Protein AF-A0A818KNE1-F1 (afdb_monomer_lite)

Structure (mmCIF, N/CA/C/O backbone):
data_AF-A0A818KNE1-F1
#
_entry.id   AF-A0A818KNE1-F1
#
loop_
_atom_site.group_PDB
_atom_site.id
_atom_site.type_symbol
_atom_site.label_atom_id
_atom_site.label_alt_id
_atom_site.label_comp_id
_atom_site.label_asym_id
_atom_site.label_entity_id
_atom_site.label_seq_id
_atom_site.pdbx_PDB_ins_code
_atom_site.Cartn_x
_atom_site.Cartn_y
_atom_site.Cartn_z
_atom_site.occupancy
_atom_site.B_iso_or_equiv
_atom_site.auth_seq_id
_atom_site.auth_comp_id
_atom_site.auth_asym_id
_atom_site.auth_atom_id
_atom_site.pdbx_PDB_model_num
ATOM 1 N N . MET A 1 1 ? -8.456 -6.306 -2.035 1.00 90.69 1 MET A N 1
ATOM 2 C CA . MET A 1 1 ? -8.014 -6.018 -0.646 1.00 90.69 1 MET A CA 1
ATOM 3 C C . MET A 1 1 ? -8.915 -6.632 0.431 1.00 90.69 1 MET A C 1
ATOM 5 O O . MET A 1 1 ? -8.366 -7.174 1.379 1.00 90.69 1 MET A O 1
ATOM 9 N N . GLY A 1 2 ? -10.253 -6.628 0.303 1.00 93.94 2 GLY A N 1
ATOM 10 C CA . GLY A 1 2 ? -11.156 -7.219 1.314 1.00 93.94 2 GLY A CA 1
ATOM 11 C C . GLY A 1 2 ? -10.870 -8.689 1.663 1.00 93.94 2 GLY A C 1
ATOM 12 O O . GLY A 1 2 ? -10.738 -9.019 2.835 1.00 93.94 2 GLY A O 1
ATOM 13 N N . LEU A 1 3 ? -10.662 -9.552 0.660 1.00 95.06 3 LEU A N 1
ATOM 14 C CA . LEU A 1 3 ? -10.303 -10.961 0.891 1.00 95.06 3 LEU A CA 1
ATOM 15 C C . LEU A 1 3 ? -8.987 -11.118 1.671 1.00 95.06 3 LEU A C 1
ATOM 17 O O . LEU A 1 3 ? -8.908 -11.919 2.592 1.00 95.06 3 LEU A O 1
ATOM 21 N N . GLY A 1 4 ? -7.972 -10.308 1.355 1.00 93.69 4 GLY A N 1
ATO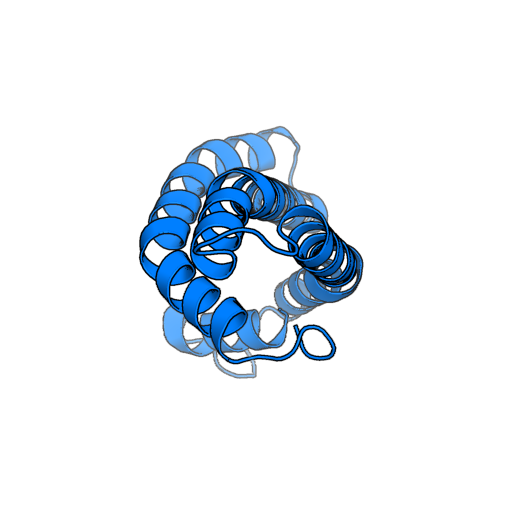M 22 C CA . GLY A 1 4 ? -6.718 -10.296 2.113 1.00 93.69 4 GLY A CA 1
ATOM 23 C C . GLY A 1 4 ? -6.932 -9.913 3.579 1.00 93.69 4 GLY A C 1
ATOM 24 O O . GLY A 1 4 ? -6.302 -10.485 4.463 1.00 93.69 4 GLY A O 1
ATOM 25 N N . ASN A 1 5 ? -7.875 -9.005 3.857 1.00 95.81 5 ASN A N 1
ATOM 26 C CA . ASN A 1 5 ? -8.237 -8.666 5.229 1.00 95.81 5 ASN A CA 1
ATOM 27 C C . ASN A 1 5 ? -8.964 -9.816 5.950 1.00 95.81 5 ASN A C 1
ATOM 29 O O . ASN A 1 5 ? -8.684 -10.038 7.123 1.00 95.81 5 ASN A O 1
ATOM 33 N N . VAL A 1 6 ? -9.818 -10.583 5.261 1.00 96.19 6 VAL A N 1
ATOM 34 C CA . VAL A 1 6 ? -10.419 -11.813 5.815 1.00 96.19 6 VAL A CA 1
ATOM 35 C C . VAL A 1 6 ? -9.334 -12.827 6.180 1.00 96.19 6 VAL A C 1
ATOM 37 O O . VAL A 1 6 ? -9.304 -13.304 7.310 1.00 96.19 6 VAL A O 1
ATOM 40 N N . ILE A 1 7 ? -8.400 -13.097 5.263 1.00 95.44 7 ILE A N 1
ATOM 41 C CA . ILE A 1 7 ? -7.292 -14.037 5.495 1.00 95.44 7 ILE A CA 1
ATOM 42 C C . ILE A 1 7 ? -6.439 -13.587 6.688 1.00 95.44 7 ILE A C 1
ATOM 44 O O . ILE A 1 7 ? -6.140 -14.392 7.565 1.00 95.44 7 ILE A O 1
ATOM 48 N N . SER A 1 8 ? -6.093 -12.300 6.758 1.00 94.88 8 SER A N 1
ATOM 49 C CA . SER A 1 8 ? -5.342 -11.735 7.884 1.00 94.88 8 SER A CA 1
ATOM 50 C C . SER A 1 8 ? -6.084 -11.918 9.211 1.00 94.88 8 SER A C 1
ATOM 52 O O . SER A 1 8 ? -5.494 -12.387 10.180 1.00 94.88 8 SER A O 1
ATOM 54 N N . GLN A 1 9 ? -7.388 -11.639 9.250 1.00 96.38 9 GLN A N 1
ATOM 55 C CA . GLN A 1 9 ? -8.209 -11.830 10.445 1.00 96.38 9 GLN A CA 1
ATOM 56 C C . GLN A 1 9 ? -8.300 -13.301 10.879 1.00 96.38 9 GLN A C 1
ATOM 58 O O . GLN A 1 9 ? -8.249 -13.601 12.070 1.00 96.38 9 GLN A O 1
ATOM 63 N N . THR A 1 10 ? -8.410 -14.232 9.935 1.00 95.25 10 THR A N 1
ATOM 64 C CA . THR A 1 10 ? -8.494 -15.660 10.256 1.00 95.25 10 THR A CA 1
ATOM 65 C C . THR A 1 10 ? -7.151 -16.231 10.703 1.00 95.25 10 THR A C 1
ATOM 67 O O . THR A 1 10 ? -7.108 -16.933 11.706 1.00 95.25 10 THR A O 1
ATOM 70 N N . ILE A 1 11 ? -6.059 -15.918 10.001 1.00 95.62 11 ILE A N 1
ATOM 71 C CA . ILE A 1 11 ? -4.744 -16.525 10.258 1.00 95.62 11 ILE A CA 1
ATOM 72 C C . ILE A 1 11 ? -3.998 -15.814 11.391 1.00 95.62 11 ILE A C 1
ATOM 74 O O . ILE A 1 11 ? -3.366 -16.471 12.211 1.00 95.62 11 ILE A O 1
ATOM 78 N N . MET A 1 12 ? -4.047 -14.480 11.447 1.00 93.44 12 MET A N 1
ATOM 79 C CA . MET A 1 12 ? -3.265 -13.705 12.420 1.00 93.44 12 MET A CA 1
ATOM 80 C C . MET A 1 12 ? -4.050 -13.397 13.694 1.00 93.44 12 MET A C 1
ATOM 82 O O . MET A 1 12 ? -3.475 -13.394 14.777 1.00 93.44 12 MET A O 1
ATOM 86 N N . GLU A 1 13 ? -5.356 -13.134 13.578 1.00 93.75 13 GLU A N 1
ATOM 87 C CA . GLU A 1 13 ? -6.214 -12.812 14.731 1.00 93.75 13 GLU A CA 1
ATOM 88 C C . GLU A 1 13 ? -7.026 -14.026 15.230 1.00 93.75 13 GLU A C 1
ATOM 90 O O . GLU A 1 13 ? -7.823 -13.882 16.155 1.00 93.75 13 GLU A O 1
ATOM 95 N N . ASN A 1 14 ? -6.846 -15.215 14.634 1.00 93.50 14 ASN A N 1
ATOM 96 C CA . ASN A 1 14 ? -7.583 -16.448 14.957 1.00 93.50 14 ASN A CA 1
ATOM 97 C C . ASN A 1 14 ? -9.117 -16.274 14.954 1.00 93.50 14 ASN A C 1
ATOM 99 O O . ASN A 1 14 ? -9.838 -16.896 15.740 1.00 93.50 14 ASN A O 1
ATOM 103 N N . ARG A 1 15 ? -9.647 -15.408 14.075 1.00 92.31 15 ARG A N 1
ATOM 104 C CA . ARG A 1 15 ? -11.095 -15.183 13.957 1.00 92.31 15 ARG A CA 1
ATOM 105 C C . ARG A 1 15 ? -11.772 -16.289 13.153 1.00 92.31 15 ARG A C 1
ATOM 107 O O . ARG A 1 15 ? -11.299 -16.702 12.096 1.00 92.31 15 ARG A O 1
ATOM 114 N N . THR A 1 16 ? -12.945 -16.707 13.621 1.00 91.88 16 THR A N 1
ATOM 115 C CA . THR A 1 16 ? -13.848 -17.604 12.887 1.00 91.88 16 THR A CA 1
ATOM 116 C C . THR A 1 16 ? -14.784 -16.789 11.997 1.00 91.88 16 THR A C 1
ATOM 118 O O . THR A 1 16 ? -14.927 -15.583 12.191 1.00 91.88 16 THR A O 1
ATOM 121 N N . LEU A 1 17 ? -15.508 -17.434 11.075 1.00 87.06 17 LEU A N 1
ATOM 122 C CA . LEU A 1 17 ? -16.492 -16.754 10.216 1.00 87.06 17 LEU A CA 1
ATOM 123 C C . LEU A 1 17 ? -17.539 -15.937 10.997 1.00 87.06 17 LEU A C 1
ATOM 125 O O . LEU A 1 17 ? -18.049 -14.943 10.487 1.00 87.06 17 LEU A O 1
ATOM 129 N N . LYS A 1 18 ? -17.833 -16.331 12.243 1.00 90.19 18 LYS A N 1
ATOM 130 C CA . LYS A 1 18 ? -18.774 -15.627 13.126 1.00 90.19 18 LYS A CA 1
ATOM 131 C C . LYS A 1 18 ? -18.167 -14.396 13.803 1.00 90.19 18 LYS A C 1
ATOM 133 O O . LYS A 1 18 ? -18.915 -13.534 14.246 1.00 90.19 18 LYS A O 1
ATOM 138 N N . THR A 1 19 ? -16.840 -14.317 13.912 1.00 94.00 19 THR A N 1
ATOM 139 C CA . THR A 1 19 ? -16.135 -13.248 14.640 1.00 94.00 19 THR A CA 1
ATOM 140 C C . THR A 1 19 ? -15.361 -12.294 13.732 1.00 94.00 19 THR A C 1
ATOM 142 O O . THR A 1 19 ? -14.693 -11.389 14.237 1.00 94.00 19 THR A O 1
ATOM 145 N N . ILE A 1 20 ? -15.458 -12.460 12.409 1.00 95.69 20 ILE A N 1
ATOM 146 C CA . ILE A 1 20 ? -14.893 -11.531 11.424 1.00 95.69 20 ILE A CA 1
ATOM 147 C C . ILE A 1 20 ? -15.494 -10.130 11.600 1.00 95.69 20 ILE A C 1
ATOM 149 O O . ILE A 1 20 ? -16.710 -9.944 11.658 1.00 95.69 20 ILE A O 1
ATOM 153 N N . ASP A 1 21 ? -14.617 -9.129 11.622 1.00 95.62 21 ASP A N 1
ATOM 154 C CA . ASP A 1 21 ? -14.958 -7.711 11.547 1.00 95.62 21 ASP A CA 1
ATOM 155 C C . ASP A 1 21 ? -15.297 -7.352 10.091 1.00 95.62 21 ASP A C 1
ATOM 157 O O . ASP A 1 21 ? -14.453 -6.891 9.314 1.00 95.62 21 ASP A O 1
ATOM 161 N N . TRP A 1 22 ? -16.546 -7.616 9.701 1.00 95.88 22 TRP A N 1
ATOM 162 C CA . TRP A 1 22 ? -17.064 -7.301 8.368 1.00 95.88 22 TRP A CA 1
ATOM 163 C C . TRP A 1 22 ? -16.999 -5.805 8.024 1.00 95.88 22 TRP A C 1
ATOM 165 O O . TRP A 1 22 ? -16.597 -5.492 6.902 1.00 95.88 22 TRP A O 1
ATOM 175 N N . PRO A 1 23 ? -17.296 -4.861 8.941 1.00 96.56 23 PRO A N 1
ATOM 176 C CA . PRO A 1 23 ? -17.079 -3.438 8.684 1.00 96.56 23 PRO A CA 1
ATOM 177 C C . PRO A 1 23 ? -15.627 -3.090 8.330 1.00 96.56 23 PRO A C 1
ATOM 179 O O . PRO A 1 23 ? -15.371 -2.182 7.537 1.00 96.56 23 PRO A O 1
ATOM 182 N N . ARG A 1 24 ? -14.630 -3.767 8.909 1.00 95.69 24 ARG A N 1
ATOM 183 C CA . ARG A 1 24 ? -13.232 -3.594 8.485 1.00 95.69 24 ARG A CA 1
ATOM 184 C C . ARG A 1 24 ? -13.010 -4.150 7.083 1.00 95.69 24 ARG A C 1
ATOM 186 O O . ARG A 1 24 ? -12.429 -3.452 6.253 1.00 95.69 24 ARG A O 1
ATOM 193 N N . VAL A 1 25 ? -13.521 -5.346 6.794 1.00 97.25 25 VAL A N 1
ATOM 194 C CA . VAL A 1 25 ? -13.417 -5.962 5.461 1.00 97.25 25 VAL A CA 1
ATOM 195 C C . VAL A 1 25 ? -13.998 -5.046 4.383 1.00 97.25 25 VAL A C 1
ATOM 197 O O . VAL A 1 25 ? -13.351 -4.843 3.353 1.00 97.25 25 VAL A O 1
ATOM 200 N N . THR A 1 26 ? -15.167 -4.442 4.620 1.00 97.50 26 THR A N 1
ATOM 201 C CA . THR A 1 26 ? -15.803 -3.528 3.659 1.00 97.50 26 THR A CA 1
ATOM 202 C C . THR A 1 26 ? -14.985 -2.260 3.447 1.00 97.50 26 THR A C 1
ATOM 204 O O . THR A 1 26 ? -14.797 -1.862 2.301 1.00 97.50 26 THR A O 1
ATOM 207 N N . ARG A 1 27 ? -14.403 -1.665 4.499 1.00 97.62 27 ARG A N 1
ATOM 208 C CA . ARG A 1 27 ? -13.500 -0.505 4.359 1.00 97.62 27 ARG A CA 1
ATOM 209 C C . ARG A 1 27 ? -12.265 -0.845 3.526 1.00 97.62 27 ARG A C 1
ATOM 211 O O . ARG A 1 27 ? -11.929 -0.080 2.623 1.00 97.62 27 ARG A O 1
ATOM 218 N N . PHE A 1 28 ? -11.621 -1.988 3.781 1.00 97.94 28 PHE A N 1
ATOM 219 C CA . PHE A 1 28 ? -10.488 -2.464 2.975 1.00 97.94 28 PHE A CA 1
ATOM 220 C C . PHE A 1 28 ? -10.894 -2.748 1.526 1.00 97.94 28 PHE A C 1
ATOM 222 O O . PHE A 1 28 ? -10.147 -2.429 0.603 1.00 97.94 28 PHE A O 1
ATOM 229 N N . ALA A 1 29 ? -12.062 -3.355 1.306 1.00 97.88 29 ALA A N 1
ATOM 230 C CA . ALA A 1 29 ? -12.587 -3.604 -0.032 1.00 97.88 29 ALA A CA 1
ATOM 231 C C . ALA A 1 29 ? -12.850 -2.293 -0.786 1.00 97.88 29 ALA A C 1
ATOM 233 O O . ALA A 1 29 ? -12.396 -2.158 -1.920 1.00 97.88 29 ALA A O 1
ATOM 234 N N . ALA A 1 30 ? -13.494 -1.321 -0.135 1.00 97.94 30 ALA A N 1
ATOM 235 C CA . ALA A 1 30 ? -13.784 -0.008 -0.696 1.00 97.94 30 ALA A CA 1
ATOM 236 C C . ALA A 1 30 ? -12.504 0.757 -1.052 1.00 97.94 30 ALA A C 1
ATOM 238 O O . ALA A 1 30 ? -12.385 1.230 -2.177 1.00 97.94 30 ALA A O 1
ATOM 239 N N . PHE A 1 31 ? -11.508 0.798 -0.160 1.00 98.00 31 PHE A N 1
ATOM 240 C CA . PHE A 1 31 ? -10.206 1.397 -0.477 1.00 98.00 31 PHE A CA 1
ATOM 241 C C . PHE A 1 31 ? -9.545 0.702 -1.671 1.00 98.00 31 PHE A C 1
ATOM 243 O O . PHE A 1 31 ? -9.063 1.355 -2.595 1.00 98.00 31 PHE A O 1
ATOM 250 N N . GLY A 1 32 ? -9.580 -0.633 -1.676 1.00 97.00 32 GLY A N 1
ATOM 251 C CA . GLY A 1 32 ? -9.025 -1.440 -2.754 1.00 97.00 32 GLY A CA 1
ATOM 252 C C . GLY A 1 32 ? -9.637 -1.135 -4.118 1.00 97.00 32 GLY A C 1
ATOM 253 O O . GLY A 1 32 ? -8.926 -1.015 -5.111 1.00 97.00 32 GLY A O 1
ATOM 254 N N . TYR A 1 33 ? -10.961 -1.022 -4.159 1.00 97.12 33 TYR A N 1
ATOM 255 C CA . TYR A 1 33 ? -11.713 -0.849 -5.396 1.00 97.12 33 TYR A CA 1
ATOM 256 C C . TYR A 1 33 ? -11.739 0.604 -5.880 1.00 97.12 33 TYR A C 1
ATOM 258 O O . TYR A 1 33 ? -11.580 0.852 -7.069 1.00 97.12 33 TYR A O 1
ATOM 266 N N . LEU A 1 34 ? -11.924 1.563 -4.972 1.00 97.31 34 LEU A N 1
ATOM 267 C CA . LEU A 1 34 ? -12.139 2.968 -5.326 1.00 97.31 34 LEU A CA 1
ATOM 268 C C . LEU A 1 34 ? -10.844 3.779 -5.388 1.00 97.31 34 LEU A C 1
ATOM 270 O O . LEU A 1 34 ? -10.789 4.766 -6.114 1.00 97.31 34 LEU A O 1
ATOM 274 N N . VAL A 1 35 ? -9.815 3.384 -4.633 1.00 96.44 35 VAL A N 1
ATOM 275 C CA . VAL A 1 35 ? -8.575 4.161 -4.505 1.00 96.44 35 VAL A CA 1
ATOM 276 C C . VAL A 1 35 ? -7.407 3.407 -5.117 1.00 96.44 35 VAL A C 1
ATOM 278 O O . VAL A 1 35 ? -6.876 3.827 -6.146 1.00 96.44 35 VAL A O 1
ATOM 281 N N . SER A 1 36 ? -7.004 2.281 -4.520 1.00 96.19 36 SER A N 1
ATOM 282 C CA . SER A 1 36 ? -5.759 1.627 -4.931 1.00 96.19 36 SER A CA 1
ATOM 283 C C . SER A 1 36 ? -5.857 1.011 -6.324 1.00 96.19 36 SER A C 1
ATOM 285 O O . SER A 1 36 ? -4.898 1.093 -7.076 1.00 96.19 36 SER A O 1
ATOM 287 N N . GLY A 1 37 ? -6.992 0.405 -6.688 1.00 95.94 37 GLY A N 1
ATOM 288 C CA . GLY A 1 37 ? -7.181 -0.244 -7.988 1.00 95.94 37 GLY A CA 1
ATOM 289 C C . GLY A 1 37 ? -7.002 0.719 -9.169 1.00 95.94 37 GLY A C 1
ATOM 290 O O . GLY A 1 37 ? -6.102 0.504 -9.984 1.00 95.94 37 GLY A O 1
ATOM 291 N N . PRO A 1 38 ? -7.794 1.806 -9.255 1.00 96.38 38 PRO A N 1
ATOM 292 C CA . PRO A 1 38 ? -7.628 2.818 -10.291 1.00 96.38 38 PRO A CA 1
ATOM 293 C C . PRO A 1 38 ? -6.228 3.436 -10.271 1.00 96.38 38 PRO A C 1
ATOM 295 O O . PRO A 1 38 ? -5.592 3.521 -11.320 1.00 96.38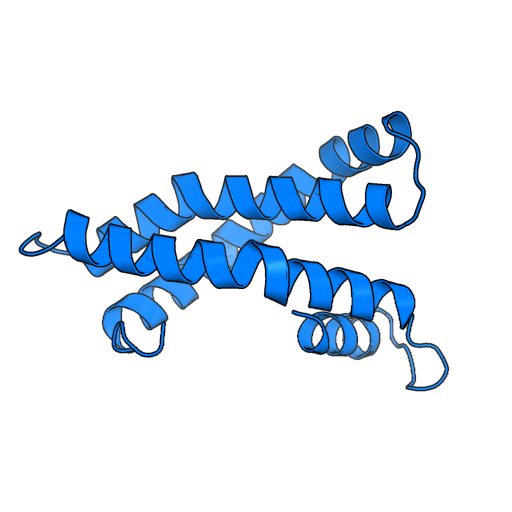 38 PRO A O 1
ATOM 298 N N . PHE A 1 39 ? -5.719 3.800 -9.086 1.00 97.25 39 PHE A N 1
ATOM 299 C CA . PHE A 1 39 ? -4.376 4.362 -8.942 1.00 97.25 39 PHE A CA 1
ATOM 300 C C . PHE A 1 39 ? -3.307 3.442 -9.542 1.00 97.25 39 PHE A C 1
ATOM 302 O O . PHE A 1 39 ? -2.540 3.884 -10.394 1.00 97.25 39 PHE A O 1
ATOM 309 N N . LEU A 1 40 ? -3.284 2.163 -9.152 1.00 95.75 40 LEU A N 1
ATOM 310 C CA . LEU A 1 40 ? -2.286 1.194 -9.612 1.00 95.75 40 LEU A CA 1
ATOM 311 C C . LEU A 1 40 ? -2.370 0.956 -11.120 1.00 95.75 40 LEU A C 1
ATOM 313 O O . LEU A 1 40 ? -1.334 0.914 -11.782 1.00 95.75 40 LEU A O 1
ATOM 317 N N . ARG A 1 41 ? -3.581 0.893 -11.688 1.00 94.69 41 ARG A N 1
ATOM 318 C CA . ARG A 1 41 ? -3.760 0.740 -13.139 1.00 94.69 41 ARG A CA 1
ATOM 319 C C . ARG A 1 41 ? -3.097 1.880 -13.912 1.00 94.69 41 ARG A C 1
ATOM 321 O O . ARG A 1 41 ? -2.327 1.635 -14.842 1.00 94.69 41 ARG A O 1
ATOM 328 N N . TYR A 1 42 ? -3.385 3.126 -13.537 1.00 96.06 42 TYR A N 1
ATOM 329 C CA . TYR A 1 42 ? -2.775 4.284 -14.195 1.00 96.06 42 TYR A CA 1
ATOM 330 C C . TYR A 1 42 ? -1.278 4.387 -13.897 1.00 96.06 42 TYR A C 1
ATOM 332 O O . TYR A 1 42 ? -0.502 4.737 -14.786 1.00 96.06 42 TYR A O 1
ATOM 340 N N . TRP A 1 43 ? -0.866 4.036 -12.679 1.00 97.44 43 TRP A N 1
ATOM 341 C CA . TRP A 1 43 ? 0.529 4.042 -12.256 1.00 97.44 43 TRP A CA 1
ATOM 342 C C . TRP A 1 43 ? 1.384 3.084 -13.086 1.00 97.44 43 TRP A C 1
ATOM 344 O O . TRP A 1 43 ? 2.385 3.500 -13.668 1.00 97.44 43 TRP A O 1
ATOM 354 N N . TYR A 1 44 ? 0.970 1.823 -13.224 1.00 96.12 44 TYR A N 1
ATOM 355 C CA . TYR A 1 44 ? 1.714 0.833 -14.001 1.00 96.12 44 TYR A CA 1
ATOM 356 C C . TYR A 1 44 ? 1.737 1.158 -15.489 1.00 96.12 44 TYR A C 1
ATOM 358 O O . TYR A 1 44 ? 2.788 1.018 -16.114 1.00 96.12 44 TYR A O 1
ATOM 366 N N . TYR A 1 45 ? 0.632 1.659 -16.048 1.00 95.81 45 TYR A N 1
ATOM 367 C CA . TYR A 1 45 ? 0.619 2.149 -17.426 1.00 95.81 45 TYR A CA 1
ATOM 368 C C . TYR A 1 45 ? 1.596 3.321 -17.625 1.00 95.81 45 TYR A C 1
ATOM 370 O O . TYR A 1 45 ? 2.360 3.348 -18.592 1.00 95.81 45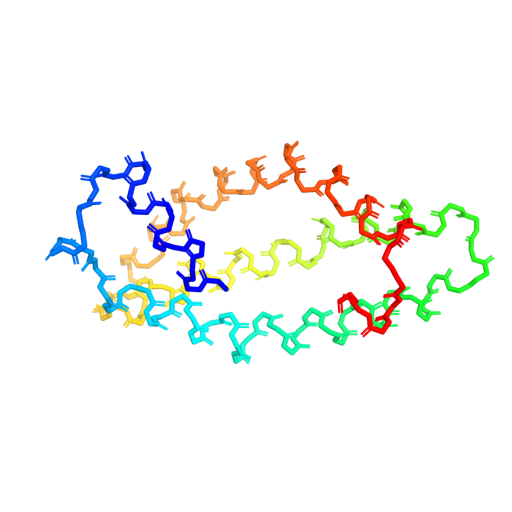 TYR A O 1
ATOM 378 N N . GLY A 1 46 ? 1.617 4.268 -16.682 1.00 96.62 46 GLY A N 1
ATOM 379 C CA . GLY A 1 46 ? 2.542 5.400 -16.685 1.00 96.62 46 GLY A CA 1
ATOM 380 C C . GLY A 1 46 ? 4.004 4.967 -16.595 1.00 96.62 46 GLY A C 1
ATOM 381 O O . GLY A 1 46 ? 4.817 5.403 -17.410 1.00 96.62 46 GLY A O 1
ATOM 382 N N . LEU A 1 47 ? 4.333 4.067 -15.664 1.00 96.38 47 LEU A N 1
ATOM 383 C CA . LEU A 1 47 ? 5.674 3.496 -15.523 1.00 96.38 47 LEU A CA 1
ATOM 384 C C . LEU A 1 47 ? 6.114 2.756 -16.790 1.00 96.38 47 LEU A C 1
ATOM 386 O O . LEU A 1 47 ? 7.255 2.909 -17.231 1.00 96.38 47 LEU A O 1
ATOM 390 N N . ASP A 1 48 ? 5.218 1.970 -17.388 1.00 94.75 48 ASP A N 1
ATOM 391 C CA . ASP A 1 48 ? 5.526 1.200 -18.589 1.00 94.75 48 ASP A CA 1
ATOM 392 C C . ASP A 1 48 ? 5.880 2.114 -19.771 1.00 94.75 48 ASP A C 1
ATOM 394 O O . ASP A 1 48 ? 6.892 1.886 -20.447 1.00 94.75 48 ASP A O 1
ATOM 398 N N . LYS A 1 49 ? 5.102 3.188 -19.955 1.00 95.69 49 LYS A N 1
ATOM 399 C CA . LYS A 1 49 ? 5.342 4.211 -20.977 1.00 95.69 49 LYS A CA 1
ATOM 400 C C . LYS A 1 49 ? 6.609 5.020 -20.695 1.00 95.69 49 LYS A C 1
ATOM 402 O O . 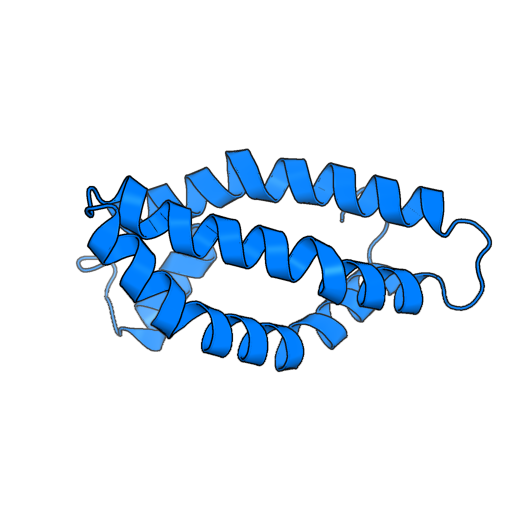LYS A 1 49 ? 7.397 5.242 -21.608 1.00 95.69 49 LYS A O 1
ATOM 407 N N . TYR A 1 50 ? 6.817 5.445 -19.449 1.00 97.00 50 TYR A N 1
ATOM 408 C CA . TYR A 1 50 ? 7.959 6.279 -19.063 1.00 97.00 50 TYR A CA 1
ATOM 409 C C . TYR A 1 50 ? 9.298 5.550 -19.233 1.00 97.00 50 TYR A C 1
ATOM 411 O O . TYR A 1 50 ? 10.273 6.137 -19.695 1.00 97.00 50 TYR A O 1
ATOM 419 N N . PHE A 1 51 ? 9.344 4.256 -18.909 1.00 96.25 51 PHE A N 1
ATOM 420 C CA . PHE A 1 51 ? 10.555 3.441 -19.034 1.00 96.25 51 PHE A CA 1
ATOM 421 C C . PHE A 1 51 ? 10.632 2.639 -20.344 1.00 96.25 51 PHE A C 1
ATOM 423 O O . PHE A 1 51 ? 11.440 1.710 -20.450 1.00 96.25 51 PHE A O 1
ATOM 430 N N . ALA A 1 52 ? 9.818 2.963 -21.353 1.00 94.19 52 ALA A N 1
ATOM 431 C CA . ALA A 1 52 ? 9.880 2.311 -22.659 1.00 94.19 52 ALA A CA 1
ATOM 432 C C . ALA A 1 52 ? 11.278 2.464 -23.293 1.00 94.19 52 ALA A C 1
ATOM 434 O O . ALA A 1 52 ? 11.863 3.542 -23.295 1.00 94.19 52 ALA A O 1
ATOM 435 N N . GLY A 1 53 ? 11.844 1.361 -23.798 1.00 92.12 53 GLY A N 1
ATOM 436 C CA . GLY A 1 53 ? 13.187 1.340 -24.400 1.00 92.12 53 GLY A CA 1
ATOM 437 C C . GLY A 1 53 ? 14.358 1.455 -23.412 1.00 92.12 53 GLY A C 1
ATOM 438 O O . GLY A 1 53 ? 15.516 1.421 -23.826 1.00 92.12 53 GLY A O 1
ATOM 439 N N . VAL A 1 54 ? 14.101 1.558 -22.103 1.00 94.88 54 VAL A N 1
ATOM 440 C CA . VAL A 1 54 ? 15.155 1.703 -21.092 1.00 94.88 54 VAL A CA 1
ATOM 441 C C . VAL A 1 54 ? 15.728 0.337 -20.689 1.00 94.88 54 VAL A C 1
ATOM 443 O O . VAL A 1 54 ? 14.995 -0.602 -20.376 1.00 94.88 54 VAL A O 1
ATOM 446 N N . LYS A 1 55 ? 17.064 0.224 -20.623 1.00 94.12 55 LYS A N 1
ATOM 447 C CA . LYS A 1 55 ? 17.738 -0.968 -20.075 1.00 94.12 55 LYS A CA 1
ATOM 448 C C . LYS A 1 55 ? 17.331 -1.202 -18.616 1.00 94.12 55 LYS A C 1
ATOM 450 O O . LYS A 1 55 ? 17.261 -0.253 -17.834 1.00 94.12 55 LYS A O 1
ATOM 455 N N . LEU A 1 56 ? 17.117 -2.470 -18.252 1.00 94.94 56 LEU A N 1
ATOM 456 C CA . LEU A 1 56 ? 16.645 -2.883 -16.921 1.00 94.94 56 LEU A CA 1
ATOM 457 C C . LEU A 1 56 ? 15.314 -2.215 -16.518 1.00 94.94 56 LEU A C 1
ATOM 459 O O . LEU A 1 56 ? 15.101 -1.911 -15.344 1.00 94.94 56 LEU A O 1
ATOM 463 N N . LYS A 1 57 ? 14.415 -1.986 -17.490 1.00 94.75 57 LYS A N 1
ATOM 464 C CA . LYS A 1 57 ? 13.090 -1.374 -17.284 1.00 94.75 57 LYS A CA 1
ATOM 465 C C . LYS A 1 57 ? 12.353 -1.921 -16.046 1.00 94.75 57 LYS A C 1
ATOM 467 O O . LYS A 1 57 ? 12.019 -1.099 -15.197 1.00 94.75 57 LYS A O 1
ATOM 472 N N . PRO A 1 58 ? 12.168 -3.245 -15.853 1.00 96.06 58 PRO A N 1
ATOM 473 C CA . PRO A 1 58 ? 11.460 -3.772 -14.680 1.00 96.06 58 PRO A CA 1
ATOM 474 C C . PRO A 1 58 ? 12.095 -3.386 -13.338 1.00 96.06 58 PRO A C 1
ATOM 476 O O . PRO A 1 58 ? 11.385 -3.068 -12.388 1.00 96.06 58 PRO A O 1
ATOM 479 N N . VAL A 1 59 ? 13.431 -3.343 -13.268 1.00 97.38 59 VAL A N 1
ATOM 480 C CA . VAL A 1 59 ? 14.162 -2.940 -12.056 1.00 97.38 59 VAL A CA 1
ATOM 481 C C . VAL A 1 59 ? 13.937 -1.464 -11.754 1.00 97.38 59 VAL A C 1
ATOM 483 O O . VAL A 1 59 ? 13.642 -1.110 -10.616 1.00 97.38 59 VAL A O 1
ATOM 486 N N . LYS A 1 60 ? 14.018 -0.599 -12.771 1.00 97.56 60 LYS A N 1
ATOM 487 C CA . LYS A 1 60 ? 13.763 0.839 -12.600 1.00 97.56 60 LYS A CA 1
ATOM 488 C C . LYS A 1 60 ? 12.315 1.114 -12.211 1.00 97.56 60 LYS A C 1
ATOM 490 O O . LYS A 1 60 ? 12.085 1.887 -11.290 1.00 97.56 60 LYS A O 1
ATOM 495 N N . MET A 1 61 ? 11.365 0.431 -12.850 1.00 97.50 61 MET A N 1
ATOM 496 C CA . MET A 1 61 ? 9.951 0.500 -12.483 1.00 97.50 61 MET A CA 1
ATOM 497 C C . MET A 1 61 ? 9.737 0.084 -11.027 1.00 97.50 61 MET A C 1
ATOM 499 O O . MET A 1 61 ? 9.033 0.785 -10.314 1.00 97.50 61 MET A O 1
ATOM 503 N N . MET A 1 62 ? 10.364 -1.007 -10.568 1.00 98.06 62 MET A N 1
ATOM 504 C CA . MET A 1 62 ? 10.272 -1.442 -9.170 1.00 98.06 62 MET A CA 1
ATOM 505 C C . MET A 1 62 ? 10.850 -0.398 -8.216 1.00 98.06 62 MET A C 1
ATOM 507 O O . MET A 1 62 ? 10.190 -0.048 -7.246 1.00 98.06 62 MET A O 1
ATOM 511 N N . ILE A 1 63 ? 12.031 0.155 -8.503 1.00 98.19 63 ILE A N 1
ATOM 512 C CA . ILE A 1 63 ? 12.621 1.197 -7.652 1.00 98.19 63 ILE A CA 1
ATOM 513 C C . ILE A 1 63 ? 11.682 2.405 -7.569 1.00 98.19 63 ILE A C 1
ATOM 515 O O . ILE A 1 63 ? 11.408 2.877 -6.471 1.00 98.19 63 ILE A O 1
ATOM 519 N N . THR A 1 64 ? 11.154 2.882 -8.700 1.00 98.06 64 THR A N 1
ATOM 520 C CA . THR A 1 64 ? 10.206 4.009 -8.734 1.00 98.06 64 THR A CA 1
ATOM 521 C C . THR A 1 64 ? 8.896 3.692 -8.012 1.00 98.06 64 THR A C 1
ATOM 523 O O . THR A 1 64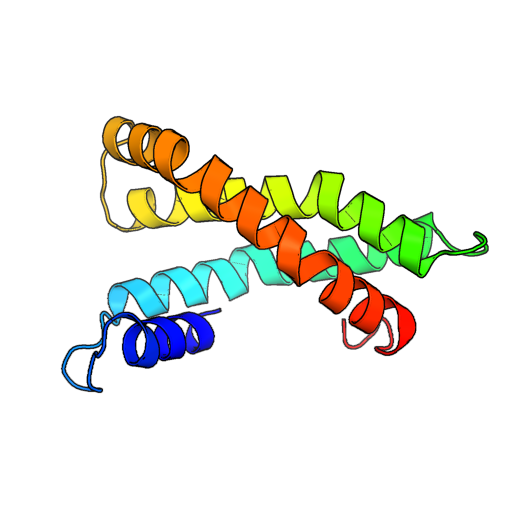 ? 8.343 4.544 -7.320 1.00 98.06 64 THR A O 1
ATOM 526 N N . ASP A 1 65 ? 8.398 2.466 -8.140 1.00 97.94 65 ASP A N 1
ATOM 527 C CA . ASP A 1 65 ? 7.207 2.005 -7.436 1.00 97.94 65 ASP A CA 1
ATOM 528 C C . ASP A 1 65 ? 7.413 2.022 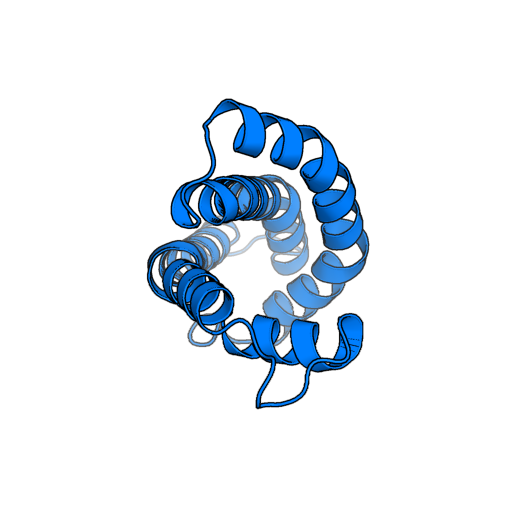-5.916 1.00 97.94 65 ASP A C 1
ATOM 530 O O . ASP A 1 65 ? 6.609 2.598 -5.182 1.00 97.94 65 ASP A O 1
ATOM 534 N N . GLN A 1 66 ? 8.539 1.485 -5.448 1.00 98.06 66 GLN A N 1
ATOM 535 C CA . GLN A 1 66 ? 8.860 1.430 -4.027 1.00 98.06 66 GLN A CA 1
ATOM 536 C C . GLN A 1 66 ? 9.198 2.807 -3.441 1.00 98.06 66 GLN A C 1
ATOM 538 O O . GLN A 1 66 ? 8.938 3.032 -2.265 1.00 98.06 66 GLN A O 1
ATOM 543 N N . THR A 1 67 ? 9.729 3.751 -4.222 1.00 97.81 67 THR A N 1
ATOM 544 C CA . THR A 1 67 ? 10.040 5.100 -3.717 1.00 97.81 67 THR A CA 1
ATOM 545 C C . THR A 1 67 ? 8.865 6.069 -3.765 1.00 97.81 67 THR A C 1
ATOM 547 O O . THR A 1 67 ? 8.856 7.020 -2.985 1.00 97.81 67 THR A O 1
ATOM 550 N N . ILE A 1 68 ? 7.881 5.857 -4.646 1.00 97.81 68 ILE A N 1
ATOM 551 C CA . ILE A 1 68 ? 6.773 6.803 -4.845 1.00 97.81 68 ILE A CA 1
ATOM 552 C C . ILE A 1 68 ? 5.426 6.170 -4.497 1.00 97.81 68 ILE A C 1
ATOM 554 O O . ILE A 1 68 ? 4.765 6.608 -3.556 1.00 97.81 68 ILE A O 1
ATOM 558 N N . ALA A 1 69 ? 5.005 5.137 -5.229 1.00 97.19 69 ALA A N 1
ATOM 559 C CA . ALA A 1 69 ? 3.677 4.557 -5.046 1.00 97.19 69 ALA A CA 1
ATOM 560 C C . ALA A 1 69 ? 3.517 3.874 -3.688 1.00 97.19 69 ALA A C 1
ATOM 562 O O . ALA A 1 69 ? 2.497 4.080 -3.029 1.00 97.19 69 ALA A O 1
ATOM 563 N N . ALA A 1 70 ? 4.515 3.107 -3.241 1.00 97.19 70 ALA A N 1
ATOM 564 C CA . ALA A 1 70 ? 4.425 2.402 -1.969 1.00 97.19 70 ALA A CA 1
ATOM 565 C C . ALA A 1 70 ? 4.254 3.363 -0.770 1.00 97.19 70 ALA A C 1
ATOM 567 O O . ALA A 1 70 ? 3.300 3.160 -0.015 1.00 97.19 70 ALA A O 1
ATOM 568 N N . PRO A 1 71 ? 5.058 4.435 -0.590 1.00 97.69 71 PRO A N 1
ATOM 569 C CA . PRO A 1 71 ? 4.818 5.418 0.465 1.00 97.69 71 PRO A CA 1
ATOM 570 C C . PRO A 1 71 ? 3.449 6.091 0.365 1.00 97.69 71 PRO A C 1
ATOM 572 O O . PRO A 1 71 ? 2.773 6.225 1.382 1.00 97.69 71 PRO A O 1
ATOM 575 N N . LEU A 1 72 ? 3.015 6.477 -0.840 1.00 98.06 72 LEU A N 1
ATOM 576 C CA . LEU A 1 72 ? 1.736 7.164 -1.043 1.00 98.06 72 LEU A CA 1
ATOM 577 C C . LEU A 1 72 ? 0.537 6.277 -0.693 1.00 98.06 72 LEU A C 1
ATOM 579 O O . LEU A 1 72 ? -0.362 6.710 0.029 1.00 98.06 72 LEU A O 1
ATOM 583 N N . LEU A 1 73 ? 0.523 5.030 -1.166 1.00 97.62 73 LEU A N 1
ATOM 584 C CA . LEU A 1 73 ? -0.571 4.098 -0.897 1.00 97.62 73 LEU A CA 1
ATOM 585 C C . LEU A 1 73 ? -0.603 3.660 0.569 1.00 97.62 73 LEU A C 1
ATOM 587 O O . LEU A 1 73 ? -1.684 3.607 1.158 1.00 97.62 73 LEU A O 1
ATOM 591 N N . ASN A 1 74 ? 0.560 3.394 1.176 1.00 97.75 74 ASN A N 1
ATOM 592 C CA . ASN A 1 74 ? 0.633 3.057 2.599 1.00 97.75 74 ASN A CA 1
ATOM 593 C C . ASN A 1 74 ? 0.237 4.249 3.480 1.00 97.75 74 ASN A C 1
ATOM 595 O O . ASN A 1 74 ? -0.483 4.075 4.462 1.00 97.75 74 ASN A O 1
ATOM 599 N N . PHE A 1 75 ? 0.625 5.470 3.104 1.00 97.94 75 PHE A N 1
ATOM 600 C CA . PHE A 1 75 ? 0.158 6.683 3.772 1.00 97.94 75 PHE A CA 1
ATOM 601 C C . PHE A 1 75 ? -1.367 6.780 3.700 1.00 97.94 75 PHE A C 1
ATOM 603 O O . PHE A 1 75 ? -2.034 6.910 4.728 1.00 97.94 75 PHE A O 1
ATOM 610 N N . ALA A 1 76 ? -1.926 6.649 2.496 1.00 97.88 76 ALA A N 1
ATOM 611 C CA . ALA A 1 76 ? -3.356 6.775 2.269 1.00 97.88 76 ALA A CA 1
ATOM 612 C C . ALA A 1 76 ? -4.164 5.745 3.068 1.00 97.88 76 ALA A C 1
ATOM 614 O O . ALA A 1 76 ? -5.134 6.123 3.721 1.00 97.88 76 ALA A O 1
ATOM 615 N N . ILE A 1 77 ? -3.771 4.465 3.073 1.00 97.44 77 ILE A N 1
ATOM 616 C CA . ILE A 1 77 ? -4.546 3.430 3.771 1.00 97.44 77 ILE A CA 1
ATOM 617 C C . ILE A 1 77 ? -4.467 3.555 5.298 1.00 97.44 77 ILE A C 1
ATOM 619 O O . ILE A 1 77 ? -5.483 3.372 5.975 1.00 97.44 77 ILE A O 1
ATOM 623 N N . ILE A 1 78 ? -3.297 3.901 5.848 1.00 97.44 78 ILE A N 1
ATOM 624 C CA . ILE A 1 78 ? -3.114 4.044 7.301 1.00 97.44 78 ILE A CA 1
ATOM 625 C C . ILE A 1 78 ? -3.924 5.225 7.842 1.00 97.44 78 ILE A C 1
ATOM 627 O O . ILE A 1 78 ? -4.443 5.139 8.953 1.00 97.44 78 ILE A O 1
ATOM 631 N N . TRP A 1 79 ? -4.107 6.284 7.050 1.00 98.00 79 TRP A N 1
ATOM 632 C CA . TRP A 1 79 ? -5.021 7.381 7.378 1.00 98.00 79 TRP A CA 1
ATOM 633 C C . TRP A 1 79 ? -6.490 7.029 7.139 1.00 98.00 79 TRP A C 1
ATOM 635 O O . TRP A 1 79 ? -7.344 7.297 7.985 1.00 98.00 79 TRP A O 1
ATOM 645 N N . TYR A 1 80 ? -6.796 6.407 6.002 1.00 97.69 80 TYR A N 1
ATOM 646 C CA . TYR A 1 80 ? -8.160 6.085 5.590 1.00 97.69 80 TYR A CA 1
ATOM 647 C C . TYR A 1 80 ? -8.876 5.183 6.602 1.00 97.69 80 TYR A C 1
ATOM 649 O O . TYR A 1 80 ? -10.010 5.465 6.985 1.00 97.69 80 TYR A O 1
ATOM 657 N N . LEU A 1 81 ? -8.225 4.111 7.063 1.00 96.75 81 LEU A N 1
ATOM 658 C CA . LEU A 1 81 ? -8.861 3.113 7.927 1.00 96.75 81 LEU A CA 1
ATOM 659 C C . LEU A 1 81 ? -9.404 3.680 9.253 1.00 96.75 81 LEU A C 1
ATOM 661 O O . LEU A 1 81 ? -10.590 3.468 9.521 1.00 96.75 81 LEU A O 1
ATOM 665 N N . PRO A 1 82 ? -8.608 4.373 10.094 1.00 96.50 82 PRO A N 1
ATOM 666 C CA . PRO A 1 82 ? -9.105 4.926 11.347 1.00 96.50 82 PRO A CA 1
ATOM 667 C C . PRO A 1 82 ? -10.175 5.995 11.106 1.00 96.50 82 PRO A C 1
ATOM 669 O O . PRO A 1 82 ? -11.235 5.924 11.731 1.00 96.50 82 PRO A O 1
ATOM 672 N N . LEU A 1 83 ? -9.966 6.913 10.158 1.00 97.31 83 LEU A N 1
ATOM 673 C CA . LEU A 1 83 ? -10.938 7.969 9.854 1.00 97.31 83 LEU A CA 1
ATOM 674 C C . LEU A 1 83 ? -12.286 7.378 9.423 1.00 97.31 83 LEU A C 1
ATOM 676 O O . LEU A 1 83 ? -13.335 7.773 9.924 1.00 97.31 83 LEU A O 1
ATOM 680 N N . MET A 1 84 ? -12.264 6.342 8.584 1.00 96.62 84 MET A N 1
ATOM 681 C CA . MET A 1 84 ? -13.482 5.665 8.129 1.00 96.62 84 MET A CA 1
ATOM 682 C C . MET A 1 84 ? -14.100 4.724 9.160 1.00 96.62 84 MET A C 1
ATOM 684 O O . MET A 1 84 ? -15.221 4.243 8.982 1.00 96.62 84 MET A O 1
ATOM 688 N N . SER A 1 85 ? -13.392 4.459 10.255 1.00 94.50 85 SER A N 1
ATOM 689 C CA . SER A 1 85 ? -13.952 3.823 11.448 1.00 94.50 85 SER A CA 1
ATOM 690 C C . SER A 1 85 ? -14.500 4.822 12.474 1.00 94.50 85 SER A C 1
ATOM 692 O O . SER A 1 85 ? -14.928 4.393 13.541 1.00 94.50 85 SER A O 1
ATOM 694 N N . GLY A 1 86 ? -14.521 6.124 12.159 1.00 95.88 86 GLY A N 1
ATOM 695 C CA . GLY A 1 86 ? -15.044 7.170 13.044 1.00 95.88 86 GLY A CA 1
ATOM 696 C C . GLY A 1 86 ? -14.056 7.630 14.116 1.00 95.88 86 GLY A C 1
ATOM 697 O O . GLY A 1 86 ? -14.466 8.210 15.117 1.00 95.88 86 GLY A O 1
ATOM 698 N N . LYS A 1 87 ? -12.759 7.356 13.937 1.00 96.69 87 LYS A N 1
ATOM 699 C CA . LYS A 1 87 ? -11.712 7.828 14.848 1.00 96.69 87 LYS A CA 1
ATOM 700 C C . LYS A 1 87 ? -11.435 9.309 14.640 1.00 96.69 87 LYS A C 1
ATOM 702 O O . LYS A 1 87 ? -11.527 9.819 13.523 1.00 96.69 87 LYS A O 1
ATOM 707 N N . SER A 1 88 ? -11.055 9.982 15.719 1.00 97.56 88 SER A N 1
ATOM 708 C CA . SER A 1 88 ? -10.653 11.384 15.669 1.00 97.56 88 SER A CA 1
ATOM 709 C C . SER A 1 88 ? -9.368 11.574 14.855 1.00 97.56 88 SER A C 1
ATOM 711 O O . SER A 1 88 ? -8.553 10.660 14.702 1.00 97.56 88 SER A O 1
ATOM 713 N N . MET A 1 89 ? -9.151 12.799 14.369 1.00 97.12 89 MET A N 1
ATOM 714 C CA . MET A 1 89 ? -7.919 13.173 13.666 1.00 97.12 89 MET A CA 1
ATOM 715 C C . MET A 1 89 ? -6.669 12.905 14.521 1.00 97.12 89 MET A C 1
ATOM 717 O O . MET A 1 89 ? -5.649 12.448 14.009 1.00 97.12 89 MET A O 1
ATOM 721 N N . THR A 1 90 ? -6.756 13.138 15.832 1.00 98.00 90 THR A N 1
ATOM 722 C CA . THR A 1 90 ? -5.660 12.891 16.777 1.00 98.00 90 THR A CA 1
ATOM 723 C C . THR A 1 90 ? -5.337 11.402 16.892 1.00 98.00 90 THR A C 1
ATOM 725 O O . THR A 1 90 ? -4.170 11.029 16.799 1.00 98.00 90 THR A O 1
ATOM 728 N N . GLU A 1 91 ? -6.351 10.539 17.021 1.00 97.69 91 GLU A N 1
ATOM 729 C CA . GLU A 1 91 ? -6.158 9.080 17.047 1.00 97.69 91 GLU A CA 1
ATOM 730 C C . GLU A 1 91 ? -5.574 8.560 15.726 1.00 97.69 91 GLU A C 1
ATOM 732 O O . GLU A 1 91 ? -4.664 7.730 15.735 1.00 97.69 91 GLU A O 1
ATOM 737 N N . ALA A 1 92 ? -6.063 9.057 14.586 1.00 97.81 92 ALA A N 1
ATOM 738 C CA . ALA A 1 92 ? -5.539 8.681 13.275 1.00 97.81 92 ALA A CA 1
ATOM 739 C C . ALA A 1 92 ? -4.070 9.109 13.103 1.00 97.81 92 ALA A C 1
ATOM 741 O O . ALA A 1 92 ? -3.256 8.326 12.611 1.00 97.81 92 ALA A O 1
ATOM 742 N N . LYS A 1 93 ? -3.712 10.310 13.576 1.00 98.19 93 LYS A N 1
ATOM 743 C CA . LYS A 1 93 ? -2.333 10.814 13.558 1.00 98.19 93 LYS A CA 1
ATOM 744 C C . LYS A 1 93 ? -1.398 9.968 14.419 1.00 98.19 93 LYS A C 1
ATOM 746 O O . LYS A 1 93 ? -0.293 9.651 13.978 1.00 98.19 93 LYS A O 1
ATOM 751 N N . GLU A 1 94 ? -1.822 9.606 15.629 1.00 97.94 94 GLU A N 1
ATOM 752 C CA . GLU A 1 94 ? -0.997 8.776 16.511 1.00 97.94 94 GLU A CA 1
ATOM 753 C C . GLU A 1 94 ? -0.810 7.377 15.921 1.00 97.94 94 GLU A C 1
ATOM 755 O O . GLU A 1 94 ? 0.318 6.888 15.851 1.00 97.94 94 GLU A O 1
ATOM 760 N N . ARG A 1 95 ? -1.880 6.784 15.378 1.00 96.25 95 ARG A N 1
ATOM 761 C CA . ARG A 1 95 ? -1.788 5.509 14.664 1.00 96.25 95 ARG A CA 1
ATOM 762 C C . ARG A 1 95 ? -0.827 5.583 13.483 1.00 96.25 95 ARG A C 1
ATOM 764 O O . ARG A 1 95 ? -0.003 4.693 13.317 1.00 96.25 95 ARG A O 1
ATOM 771 N N . PHE A 1 96 ? -0.893 6.646 12.685 1.00 98.06 96 PHE A N 1
ATOM 772 C CA . PHE A 1 96 ? 0.040 6.842 11.581 1.00 98.06 96 PHE A CA 1
ATOM 773 C C . PHE A 1 96 ? 1.493 6.875 12.067 1.00 98.06 96 PHE A C 1
ATOM 775 O O . PHE A 1 96 ? 2.343 6.190 11.499 1.00 98.06 96 PHE A O 1
ATOM 782 N N . ARG A 1 97 ? 1.775 7.623 13.140 1.00 98.00 97 ARG A N 1
ATOM 783 C CA . ARG A 1 97 ? 3.128 7.732 13.703 1.00 98.00 97 ARG A CA 1
ATOM 784 C C . ARG A 1 97 ? 3.678 6.380 14.172 1.00 98.00 97 ARG A C 1
ATOM 786 O O . ARG A 1 97 ? 4.875 6.142 14.033 1.00 98.00 97 ARG A O 1
ATOM 793 N N . GLN A 1 98 ? 2.816 5.517 14.704 1.00 97.06 98 GLN A N 1
ATOM 794 C CA . GLN A 1 98 ? 3.183 4.192 15.209 1.00 97.06 98 GLN A CA 1
ATOM 795 C C . GLN A 1 98 ? 3.310 3.148 14.088 1.00 97.06 98 GLN A C 1
ATOM 797 O O . GLN A 1 98 ? 4.310 2.431 14.011 1.00 97.06 98 GLN A O 1
ATOM 802 N N . ASP A 1 99 ? 2.321 3.081 13.195 1.00 97.00 99 ASP A N 1
ATOM 803 C CA . ASP A 1 99 ? 2.197 1.998 12.218 1.00 97.00 99 ASP A CA 1
ATOM 804 C C . ASP A 1 99 ? 3.043 2.249 10.962 1.00 97.00 99 ASP A C 1
ATOM 806 O O . ASP A 1 99 ? 3.617 1.305 10.414 1.00 97.00 99 ASP A O 1
ATOM 810 N N . PHE A 1 100 ? 3.153 3.499 10.489 1.00 97.56 100 PHE A N 1
ATOM 811 C CA . PHE A 1 100 ? 3.756 3.800 9.183 1.00 97.56 100 PHE A CA 1
ATOM 812 C C . PHE A 1 100 ? 5.206 3.304 9.043 1.00 97.56 100 PHE A C 1
ATOM 814 O O . PHE A 1 100 ? 5.488 2.638 8.044 1.00 97.56 100 PHE A O 1
ATOM 821 N N . PRO A 1 101 ? 6.126 3.514 10.010 1.00 97.94 101 PRO A N 1
ATOM 822 C CA . PRO A 1 101 ? 7.492 2.999 9.892 1.00 97.94 101 PRO A CA 1
ATOM 823 C C . PRO A 1 101 ? 7.539 1.469 9.797 1.00 97.94 101 PRO A C 1
ATOM 825 O O . PRO A 1 101 ? 8.276 0.911 8.981 1.00 97.94 101 PRO A O 1
ATOM 828 N N . THR A 1 102 ? 6.721 0.788 10.602 1.00 97.06 102 THR A N 1
ATOM 829 C CA . THR A 1 102 ? 6.641 -0.677 10.643 1.00 97.06 102 THR A CA 1
ATOM 830 C C . THR A 1 102 ? 6.082 -1.233 9.337 1.00 97.06 102 THR A C 1
ATOM 832 O O . THR A 1 102 ? 6.664 -2.155 8.760 1.00 97.06 102 THR A O 1
ATOM 835 N N . VAL A 1 103 ? 5.000 -0.637 8.830 1.00 97.00 103 VAL A N 1
ATOM 836 C CA . VAL A 1 103 ? 4.373 -1.018 7.558 1.00 97.00 103 VAL A CA 1
ATOM 837 C C . VAL A 1 103 ? 5.331 -0.787 6.391 1.00 97.00 103 VAL A C 1
ATOM 839 O O . VAL A 1 103 ? 5.502 -1.682 5.567 1.00 97.00 103 VAL A O 1
ATOM 842 N N . MET A 1 104 ? 6.017 0.357 6.342 1.00 98.06 104 MET A N 1
ATOM 843 C CA . MET A 1 104 ? 6.985 0.652 5.282 1.00 98.06 104 MET A CA 1
ATOM 844 C C . MET A 1 104 ? 8.182 -0.300 5.310 1.00 98.06 104 MET A C 1
ATOM 846 O O . MET A 1 104 ? 8.614 -0.777 4.260 1.00 98.06 104 MET A O 1
ATOM 850 N N . LYS A 1 105 ? 8.689 -0.641 6.501 1.00 97.94 105 LYS A N 1
ATOM 851 C CA . LYS A 1 105 ? 9.758 -1.636 6.643 1.00 97.94 105 LYS A CA 1
ATOM 852 C C . LYS A 1 105 ? 9.312 -2.999 6.115 1.00 97.94 105 LYS A C 1
ATOM 854 O O . LYS A 1 105 ? 10.011 -3.582 5.292 1.00 97.94 105 LYS A O 1
ATOM 859 N N . ALA A 1 106 ? 8.148 -3.487 6.542 1.00 96.12 106 ALA A N 1
ATOM 860 C CA . ALA A 1 106 ? 7.594 -4.746 6.043 1.00 96.12 106 ALA A CA 1
ATOM 861 C C . ALA A 1 106 ? 7.371 -4.703 4.523 1.00 96.12 106 ALA A C 1
ATOM 863 O O . ALA A 1 106 ? 7.669 -5.675 3.827 1.00 96.12 106 ALA A O 1
ATOM 864 N N . ASN A 1 107 ? 6.921 -3.556 4.003 1.00 97.00 107 ASN A N 1
ATOM 865 C CA . ASN A 1 107 ? 6.723 -3.358 2.578 1.00 97.00 107 ASN A CA 1
ATOM 866 C C . ASN A 1 107 ? 8.031 -3.569 1.803 1.00 97.00 107 ASN A C 1
ATOM 868 O O . ASN A 1 107 ? 8.080 -4.392 0.892 1.00 97.00 107 ASN A O 1
ATOM 872 N N . TYR A 1 108 ? 9.104 -2.895 2.216 1.00 96.94 108 TYR A N 1
ATOM 873 C CA . TYR A 1 108 ? 10.406 -2.991 1.555 1.00 96.94 108 TYR A CA 1
ATOM 874 C C . TYR A 1 108 ? 11.090 -4.352 1.696 1.00 96.94 108 TYR A C 1
ATOM 876 O O . TYR A 1 108 ? 11.948 -4.671 0.879 1.00 96.94 108 TYR A O 1
ATOM 884 N N . LEU A 1 109 ? 10.719 -5.172 2.684 1.00 96.94 109 LEU A N 1
ATOM 885 C CA . LEU A 1 109 ? 11.249 -6.533 2.790 1.00 96.94 109 LEU A CA 1
ATOM 886 C C . LEU A 1 109 ? 10.619 -7.499 1.778 1.00 96.94 109 LEU A C 1
ATOM 888 O O . LEU A 1 109 ? 11.312 -8.375 1.270 1.00 96.94 109 LEU A O 1
ATOM 892 N N . ALA A 1 110 ? 9.319 -7.370 1.505 1.00 93.38 110 ALA A N 1
ATOM 893 C CA . ALA A 1 110 ? 8.581 -8.367 0.725 1.00 93.38 110 ALA A CA 1
ATOM 894 C C . ALA A 1 110 ? 8.273 -7.912 -0.708 1.00 93.38 110 ALA A C 1
ATOM 896 O O . ALA A 1 110 ? 8.432 -8.676 -1.664 1.00 93.38 110 ALA A O 1
ATOM 897 N N . TRP A 1 111 ? 7.832 -6.665 -0.878 1.00 96.50 111 TRP A N 1
ATOM 898 C CA . TRP A 1 111 ? 7.268 -6.208 -2.146 1.00 96.50 111 TRP A CA 1
ATOM 899 C C . TRP A 1 111 ? 8.266 -6.017 -3.282 1.00 96.50 111 TRP A C 1
ATOM 901 O O . TRP A 1 111 ? 7.865 -6.307 -4.404 1.00 96.50 111 TRP A O 1
ATOM 911 N N . PRO A 1 112 ? 9.541 -5.625 -3.083 1.00 97.12 112 PRO A N 1
ATOM 912 C CA . PRO A 1 112 ? 10.474 -5.511 -4.204 1.00 97.12 112 PRO A CA 1
ATOM 913 C C . PRO A 1 112 ? 10.589 -6.799 -5.029 1.00 97.12 112 PRO A C 1
ATOM 915 O O . PRO A 1 112 ? 10.553 -6.751 -6.257 1.00 97.12 112 PRO A O 1
ATOM 918 N N . ALA A 1 113 ? 10.645 -7.962 -4.372 1.00 96.81 113 ALA A N 1
ATOM 919 C CA . ALA A 1 113 ? 10.714 -9.256 -5.051 1.00 96.81 113 ALA A CA 1
ATOM 920 C C . ALA A 1 113 ? 9.412 -9.584 -5.807 1.00 96.81 113 ALA A C 1
ATOM 922 O O . ALA A 1 113 ? 9.442 -9.992 -6.973 1.00 96.81 113 ALA A O 1
ATOM 923 N N . ILE A 1 114 ? 8.262 -9.347 -5.167 1.00 96.06 114 ILE A N 1
ATOM 924 C CA . ILE A 1 114 ? 6.937 -9.545 -5.775 1.00 96.06 114 ILE A CA 1
ATOM 925 C C . ILE A 1 114 ? 6.769 -8.621 -6.987 1.00 96.06 114 ILE A C 1
ATOM 927 O O . ILE A 1 114 ? 6.321 -9.052 -8.048 1.00 96.06 114 ILE A O 1
ATOM 931 N N . GLN A 1 115 ? 7.187 -7.364 -6.861 1.00 96.31 115 GLN A N 1
ATOM 932 C CA . GLN A 1 115 ? 6.992 -6.355 -7.887 1.00 96.31 115 GLN A CA 1
ATOM 933 C C . GLN A 1 115 ? 7.927 -6.545 -9.079 1.00 96.31 115 GLN A C 1
ATOM 935 O O . GLN A 1 115 ? 7.507 -6.353 -10.219 1.00 96.31 115 GLN A O 1
ATOM 940 N N . LEU A 1 116 ? 9.164 -6.997 -8.848 1.00 96.69 116 LEU A N 1
ATOM 941 C CA . LEU A 1 116 ? 10.028 -7.457 -9.935 1.00 96.69 116 LEU A CA 1
ATOM 942 C C . LEU A 1 116 ? 9.376 -8.613 -10.691 1.00 96.69 116 LEU A C 1
ATOM 944 O O . LEU A 1 116 ? 9.291 -8.559 -11.915 1.00 96.69 116 LEU A O 1
ATOM 948 N N . THR A 1 117 ? 8.858 -9.615 -9.978 1.00 96.06 117 THR A N 1
ATOM 949 C CA . THR A 1 117 ? 8.152 -10.748 -10.598 1.00 96.06 117 THR A CA 1
ATOM 950 C C . THR A 1 117 ? 6.983 -10.253 -11.457 1.00 96.06 117 THR A C 1
ATOM 952 O O . THR A 1 117 ? 6.874 -10.611 -12.629 1.00 96.06 117 THR A O 1
ATOM 955 N N . ASN A 1 118 ? 6.166 -9.341 -10.927 1.00 94.50 118 ASN A N 1
ATOM 956 C CA . ASN A 1 118 ? 5.066 -8.725 -11.664 1.00 94.50 118 ASN A CA 1
ATOM 957 C C . ASN A 1 118 ? 5.547 -8.014 -12.948 1.00 94.50 118 ASN A C 1
ATOM 959 O O . ASN A 1 118 ? 5.028 -8.245 -14.042 1.00 94.50 118 ASN A O 1
ATOM 963 N N . PHE A 1 119 ? 6.592 -7.188 -12.847 1.00 94.06 119 PHE A N 1
ATOM 964 C CA . PHE A 1 119 ? 7.102 -6.408 -13.976 1.00 94.06 119 PHE A CA 1
ATOM 965 C C . PHE A 1 119 ? 7.893 -7.208 -15.016 1.00 94.06 119 PHE A C 1
ATOM 967 O O . PHE A 1 119 ? 7.993 -6.757 -16.162 1.00 94.06 119 PHE A O 1
ATOM 974 N N . TYR A 1 120 ? 8.423 -8.377 -14.659 1.00 93.50 120 TYR A N 1
ATOM 975 C CA . TYR A 1 120 ? 9.070 -9.281 -15.610 1.00 93.50 120 TYR A CA 1
ATOM 976 C C . TYR A 1 120 ? 8.076 -10.196 -16.325 1.00 93.50 120 TYR A C 1
ATOM 978 O O . TYR A 1 120 ? 8.196 -10.373 -17.535 1.00 93.50 120 TYR A O 1
ATOM 986 N N . PHE A 1 121 ? 7.108 -10.767 -15.604 1.00 93.31 121 PHE A N 1
ATOM 987 C CA . PHE A 1 121 ? 6.353 -11.917 -16.113 1.00 93.31 121 PHE A CA 1
ATOM 988 C C . PHE A 1 121 ? 4.898 -11.624 -16.463 1.00 93.31 121 PHE A C 1
ATOM 990 O O . PHE A 1 121 ? 4.330 -12.311 -17.307 1.00 93.31 121 PHE A O 1
ATOM 997 N N . ILE A 1 122 ? 4.278 -10.618 -15.846 1.00 90.81 122 ILE A N 1
ATOM 998 C CA . ILE A 1 122 ? 2.858 -10.335 -16.069 1.00 90.81 122 ILE A CA 1
ATOM 999 C C . ILE A 1 122 ? 2.732 -9.282 -17.174 1.00 90.81 122 ILE A C 1
ATOM 1001 O O . ILE A 1 122 ? 3.362 -8.233 -17.055 1.00 90.81 122 ILE A O 1
ATOM 1005 N N . PRO A 1 123 ? 1.963 -9.498 -18.253 1.00 86.12 123 PRO A N 1
ATOM 1006 C CA . PRO A 1 123 ? 1.730 -8.474 -19.274 1.00 86.12 123 PRO A CA 1
ATOM 1007 C C . PRO A 1 123 ? 0.985 -7.258 -18.712 1.00 86.12 123 PRO A C 1
ATOM 1009 O O . PRO A 1 123 ? 0.130 -7.407 -17.845 1.00 86.12 123 PRO A O 1
ATOM 1012 N N . ILE A 1 124 ? 1.252 -6.057 -19.237 1.00 81.88 124 ILE A N 1
ATOM 1013 C CA . ILE A 1 124 ? 0.677 -4.793 -18.731 1.00 81.88 124 ILE A CA 1
ATOM 1014 C C . ILE A 1 124 ? -0.860 -4.776 -18.699 1.00 81.88 124 ILE A C 1
ATOM 1016 O O . ILE A 1 124 ? -1.442 -4.115 -17.848 1.00 81.88 124 ILE A O 1
ATOM 1020 N N . GLN A 1 125 ? -1.528 -5.524 -19.584 1.00 83.50 125 GLN A N 1
ATOM 1021 C CA . GLN A 1 125 ? -2.992 -5.632 -19.627 1.00 83.50 125 GLN A CA 1
ATOM 1022 C C . GLN A 1 125 ? -3.577 -6.340 -18.393 1.00 83.50 125 GLN A C 1
ATOM 1024 O O . GLN A 1 125 ? -4.768 -6.195 -18.116 1.00 83.50 125 GLN A O 1
ATOM 1029 N N . HIS A 1 126 ? -2.747 -7.103 -17.679 1.00 82.00 126 HIS A N 1
ATOM 1030 C CA . HIS A 1 126 ? -3.111 -7.911 -16.516 1.00 82.00 126 HIS A CA 1
ATOM 1031 C C . HIS A 1 126 ? -2.431 -7.443 -15.219 1.00 82.00 126 HIS A C 1
ATOM 1033 O O . HIS A 1 126 ? -2.554 -8.128 -14.205 1.00 82.00 126 HIS A O 1
ATOM 1039 N N . ARG A 1 127 ? -1.703 -6.318 -15.257 1.00 77.81 127 ARG A N 1
ATOM 1040 C CA . ARG A 1 127 ? -1.077 -5.703 -14.078 1.00 77.81 127 ARG A CA 1
ATOM 1041 C C . ARG A 1 127 ? -2.034 -4.784 -13.333 1.00 77.81 127 ARG A C 1
ATOM 1043 O O . ARG A 1 127 ? -2.886 -4.144 -13.991 1.00 77.81 127 ARG A O 1
#

Sequence (127 aa):
MGLGNVISQTIMENRTLKTIDWPRVTRFAAFGYLVSGPFLRYWYYGLDKYFAGVKLKPVKMMITDQTIAAPLLNFAIIWYLPLMSGKSMTEAKERFRQDFPTVMKANYLAWPAIQLTNFYFIPIQHR

pLDDT: mean 95.62, std 3.33, range [77.81, 98.19]

Secondary structure (DSSP, 8-state):
-HHHHHHHHHHTS---TTT--HHHHHHHHHHIIIIIHHHHHHHHHHHHHHTTT-TTHHHHHHHHIIIIIHHHHHHHHHHHHHHHTT--HHHHHHHHHHHHHHHHHHHHHHHHHHHHHHHHHS-GGG-

Foldseek 3Di:
DLVVLVVCCCPVVVDDPVRDPVLLSVLVVCCVPVPVVVVVLVLLVVLCVVCPPPPPSLLVSLVCCLVPVVLVSLLCSLLSRCVSVVHDPVVSVVSCVPVVVVSSVVCVVPVSVVSSCCSPPPDSVRD

Radius of gyration: 16.37 Å; chains: 1; bounding box: 36×31×41 Å